Protein AF-A0A0D0C9A6-F1 (afdb_monomer_lite)

pLDDT: mean 91.51, std 10.9, range [43.41, 98.62]

Radius of gyration: 16.46 Å; ch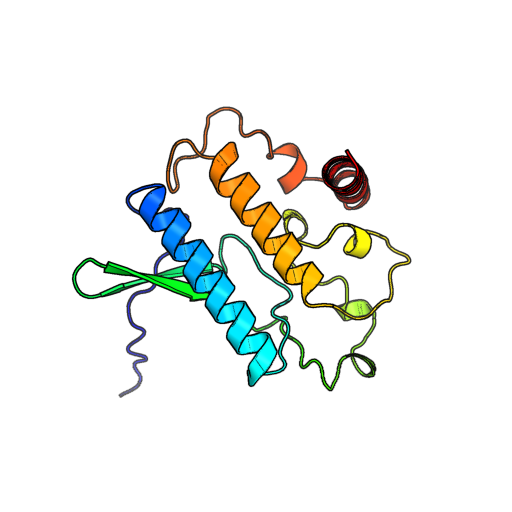ains: 1; bounding box: 54×34×41 Å

Structure (mmCIF, N/CA/C/O backbone):
data_AF-A0A0D0C9A6-F1
#
_entry.id   AF-A0A0D0C9A6-F1
#
loop_
_atom_site.group_PDB
_atom_site.id
_atom_site.type_symbol
_atom_site.label_atom_id
_atom_site.label_alt_id
_atom_site.label_comp_id
_atom_site.label_asym_id
_atom_site.label_entity_id
_atom_site.label_seq_id
_atom_site.pdbx_PDB_ins_code
_atom_site.Cartn_x
_atom_site.Cartn_y
_atom_site.Cartn_z
_atom_site.occupancy
_atom_site.B_iso_or_equiv
_atom_site.auth_seq_id
_atom_site.auth_comp_id
_atom_site.auth_asym_id
_atom_site.auth_atom_id
_atom_site.pdbx_PDB_model_num
ATOM 1 N N . ILE A 1 1 ? -34.727 -4.101 -12.837 1.00 43.41 1 ILE A N 1
ATOM 2 C CA . ILE A 1 1 ? -34.167 -3.497 -11.605 1.00 43.41 1 ILE A CA 1
ATOM 3 C C . ILE A 1 1 ? -32.719 -3.136 -11.898 1.00 43.41 1 ILE A C 1
ATOM 5 O O . ILE A 1 1 ? -31.936 -4.032 -12.176 1.00 43.41 1 ILE A O 1
ATOM 9 N N . ARG A 1 2 ? -32.388 -1.840 -11.957 1.00 46.72 2 ARG A N 1
ATOM 10 C CA . ARG A 1 2 ? -30.995 -1.377 -11.925 1.00 46.72 2 ARG A CA 1
ATOM 11 C C . ARG A 1 2 ? -30.669 -1.126 -10.462 1.00 46.72 2 ARG A C 1
ATOM 13 O O . ARG A 1 2 ? -31.217 -0.204 -9.873 1.00 46.72 2 ARG A O 1
ATOM 20 N N . GLY A 1 3 ? -29.847 -1.979 -9.884 1.00 46.75 3 GLY A N 1
ATOM 21 C CA . GLY A 1 3 ? -29.370 -1.825 -8.522 1.00 46.75 3 GLY A CA 1
ATOM 22 C C . GLY A 1 3 ? -28.270 -2.838 -8.314 1.00 46.75 3 GLY A C 1
ATOM 23 O O . GLY A 1 3 ? -28.556 -4.023 -8.172 1.00 46.75 3 GLY A O 1
ATOM 24 N N . SER A 1 4 ? -27.018 -2.393 -8.362 1.00 54.91 4 SER A N 1
ATOM 25 C CA . SER A 1 4 ? -25.947 -3.165 -7.755 1.00 54.91 4 SER A CA 1
ATOM 26 C C . SER A 1 4 ? -26.230 -3.177 -6.256 1.00 54.91 4 SER A C 1
ATOM 28 O O . SER A 1 4 ? -26.166 -2.144 -5.593 1.00 54.91 4 SER A O 1
ATOM 30 N N . ILE A 1 5 ? -26.588 -4.340 -5.715 1.00 52.44 5 ILE A N 1
ATOM 31 C CA . ILE A 1 5 ? -26.456 -4.579 -4.279 1.00 52.44 5 ILE A CA 1
ATOM 32 C C . ILE A 1 5 ? -24.957 -4.773 -4.071 1.00 52.44 5 ILE A C 1
ATOM 34 O O . ILE A 1 5 ? -24.457 -5.892 -4.071 1.00 52.44 5 ILE A O 1
ATOM 38 N N . GLN A 1 6 ? -24.211 -3.672 -4.031 1.00 61.34 6 GLN A N 1
ATOM 39 C CA . GLN A 1 6 ? -22.862 -3.729 -3.499 1.00 61.34 6 GLN A CA 1
ATOM 40 C C . GLN A 1 6 ? -23.025 -3.891 -1.994 1.00 61.34 6 GLN A C 1
ATOM 42 O O . GLN A 1 6 ? -23.621 -3.042 -1.326 1.00 61.34 6 GLN A O 1
ATOM 47 N N . GLU A 1 7 ? -22.563 -5.028 -1.475 1.00 70.75 7 GLU A N 1
ATOM 48 C CA . GLU A 1 7 ? -22.340 -5.166 -0.043 1.00 70.75 7 GLU A CA 1
ATOM 49 C C . GLU A 1 7 ? -21.537 -3.955 0.434 1.00 70.75 7 GLU A C 1
ATOM 51 O O . GLU A 1 7 ? -20.631 -3.480 -0.255 1.00 70.75 7 GLU A O 1
ATOM 56 N N . LYS A 1 8 ? -21.908 -3.414 1.594 1.00 86.75 8 LYS A N 1
ATOM 57 C CA . LYS A 1 8 ? -21.261 -2.213 2.105 1.00 86.75 8 LYS A CA 1
ATOM 58 C C . LYS A 1 8 ? -19.792 -2.521 2.407 1.00 86.75 8 LYS A C 1
ATOM 60 O O . LYS A 1 8 ? -19.497 -3.293 3.320 1.00 86.75 8 LYS A O 1
ATOM 65 N N . ILE A 1 9 ? -18.907 -1.890 1.646 1.00 92.88 9 ILE A N 1
ATOM 66 C CA . ILE A 1 9 ? -17.464 -1.863 1.871 1.00 92.88 9 ILE A CA 1
ATOM 67 C C . ILE A 1 9 ? -17.075 -0.551 2.556 1.00 92.88 9 ILE A C 1
ATOM 69 O O . ILE A 1 9 ? -17.751 0.467 2.403 1.00 92.88 9 ILE A O 1
ATOM 73 N N . PHE A 1 10 ? -16.007 -0.602 3.337 1.00 95.56 10 PHE A N 1
ATOM 74 C CA . PHE A 1 10 ? -15.523 0.469 4.199 1.00 95.56 10 PHE A CA 1
ATOM 75 C C . PHE A 1 10 ? -14.028 0.676 3.967 1.00 95.56 10 PHE A C 1
ATOM 77 O O . PHE A 1 10 ? -13.310 -0.267 3.626 1.00 95.56 10 PHE A O 1
ATOM 84 N N . HIS A 1 11 ? -13.546 1.895 4.183 1.00 95.19 11 HIS A N 1
ATOM 85 C CA . HIS A 1 11 ? -12.118 2.188 4.103 1.00 95.19 11 HIS A CA 1
ATOM 86 C C . HIS A 1 11 ? -11.365 1.582 5.288 1.00 95.19 11 HIS A C 1
ATOM 88 O O . HIS A 1 11 ? -11.879 1.550 6.402 1.00 95.19 11 HIS A O 1
ATOM 94 N N . VAL A 1 12 ? -10.103 1.189 5.095 1.00 96.19 12 VAL A N 1
ATOM 95 C CA . VAL A 1 12 ? -9.234 0.650 6.164 1.00 96.19 12 VAL A CA 1
ATOM 96 C C . VAL A 1 12 ? -9.109 1.568 7.397 1.00 96.19 12 VAL A C 1
ATOM 98 O O . VAL A 1 12 ? -8.873 1.100 8.512 1.00 96.19 12 VAL A O 1
ATOM 101 N N . GLY A 1 13 ? -9.313 2.879 7.229 1.00 94.81 13 GLY A N 1
ATOM 102 C CA . GLY A 1 13 ? -9.356 3.851 8.328 1.00 94.81 13 GLY A CA 1
ATOM 103 C C . GLY A 1 13 ? -10.612 3.774 9.208 1.00 94.81 13 GLY A C 1
ATOM 104 O O . GLY A 1 13 ? -10.613 4.333 10.298 1.00 94.81 13 GLY A O 1
ATOM 105 N N . GLU A 1 14 ? -11.665 3.081 8.772 1.00 96.25 14 GLU A N 1
ATOM 106 C CA . GLU A 1 14 ? -12.922 2.896 9.516 1.00 96.25 14 GLU A CA 1
ATOM 107 C C . GLU A 1 14 ? -12.919 1.640 10.408 1.00 96.25 14 GLU A C 1
ATOM 109 O O . GLU A 1 14 ? -13.934 1.311 11.030 1.00 96.25 14 GLU A O 1
ATOM 114 N N . ALA A 1 15 ? -11.798 0.914 10.474 1.00 97.12 15 ALA A N 1
ATOM 115 C CA . ALA A 1 15 ? -11.635 -0.206 11.395 1.00 97.12 15 ALA A CA 1
ATOM 116 C C . ALA A 1 15 ? -11.817 0.248 12.857 1.00 97.12 15 ALA A C 1
ATOM 118 O O . ALA A 1 15 ? -11.548 1.392 13.220 1.00 97.12 15 ALA A O 1
ATOM 119 N N . LYS A 1 16 ? -12.286 -0.643 13.732 1.00 96.75 16 LYS A N 1
ATOM 120 C CA . LYS A 1 16 ? -12.560 -0.294 15.138 1.00 96.75 16 LYS A CA 1
ATOM 121 C C . LYS A 1 16 ? -11.333 -0.405 16.037 1.00 96.75 16 LYS A C 1
ATOM 123 O O . LYS A 1 16 ? -11.335 0.150 17.135 1.00 96.75 16 LYS A O 1
ATOM 128 N N . SER A 1 17 ? -10.313 -1.136 15.601 1.00 97.00 17 SER A N 1
ATOM 129 C CA . SER A 1 17 ? -9.079 -1.374 16.347 1.00 97.00 17 SER A CA 1
ATOM 130 C C . SER A 1 17 ? -7.907 -1.614 15.401 1.00 97.00 17 SER A C 1
ATOM 132 O O . SER A 1 17 ? -8.106 -1.971 14.238 1.00 97.00 17 SER A O 1
ATOM 134 N N . ASP A 1 18 ? -6.688 -1.478 15.920 1.00 96.38 18 ASP A N 1
ATOM 135 C CA . ASP A 1 18 ? -5.467 -1.819 15.179 1.00 96.38 18 ASP A CA 1
ATOM 136 C C . ASP A 1 18 ? -5.447 -3.300 14.778 1.00 96.38 18 ASP A C 1
ATOM 138 O O . ASP A 1 18 ? -4.937 -3.649 13.721 1.00 96.38 18 ASP A O 1
ATOM 142 N N . PHE A 1 19 ? -6.067 -4.171 15.584 1.00 97.44 19 PHE A N 1
ATOM 143 C CA . PHE A 1 19 ? -6.217 -5.589 15.257 1.00 97.44 19 PHE A CA 1
ATOM 144 C C . PHE A 1 19 ? -7.115 -5.803 14.033 1.00 97.44 19 PHE A C 1
ATOM 146 O O . PHE A 1 19 ? -6.734 -6.529 13.120 1.00 97.44 19 PHE A O 1
ATOM 153 N N . GLU A 1 20 ? -8.280 -5.143 13.974 1.00 97.88 20 GLU A N 1
ATOM 154 C CA . GLU A 1 20 ? -9.123 -5.196 12.775 1.00 97.88 20 GLU A CA 1
ATOM 155 C C . GLU A 1 20 ? -8.374 -4.625 11.565 1.00 97.88 20 GLU A C 1
ATOM 157 O O . GLU A 1 20 ? -8.415 -5.214 10.491 1.00 97.88 20 GLU A O 1
ATOM 162 N N . GLN A 1 21 ? -7.648 -3.518 11.734 1.00 97.75 21 GLN A N 1
ATOM 163 C CA . GLN A 1 21 ? -6.864 -2.919 10.656 1.00 97.75 21 GLN A CA 1
ATOM 164 C C . GLN A 1 21 ? -5.765 -3.861 10.136 1.00 97.75 21 GLN A C 1
ATOM 166 O O . GLN A 1 21 ? -5.606 -4.003 8.924 1.00 97.75 21 GLN A O 1
ATOM 171 N N . ALA A 1 22 ? -5.049 -4.545 11.031 1.00 98.00 22 ALA A N 1
ATOM 172 C CA . ALA A 1 22 ? -4.048 -5.541 10.666 1.00 98.00 22 ALA A CA 1
ATOM 173 C C . ALA A 1 22 ? -4.671 -6.740 9.934 1.00 98.00 22 ALA A C 1
ATOM 175 O O . ALA A 1 22 ? -4.137 -7.162 8.909 1.00 98.00 22 ALA A O 1
ATOM 176 N N . GLN A 1 23 ? -5.822 -7.241 10.401 1.00 98.50 23 GLN A N 1
ATOM 177 C CA . GLN A 1 23 ? -6.555 -8.322 9.733 1.00 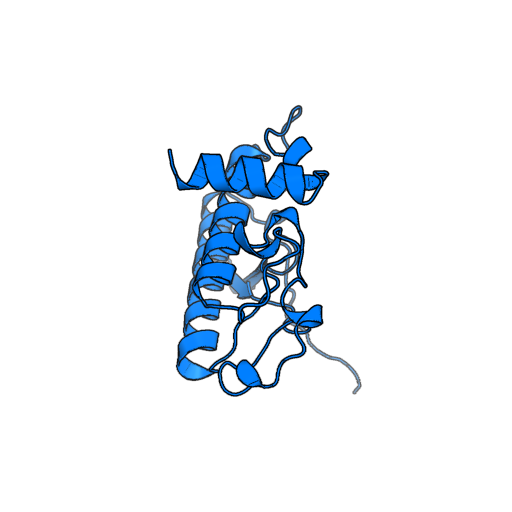98.50 23 GLN A CA 1
ATOM 178 C C . GLN A 1 23 ? -6.968 -7.928 8.309 1.00 98.50 23 GLN A C 1
ATOM 180 O O . GLN A 1 23 ? -6.793 -8.704 7.377 1.00 98.50 23 GLN A O 1
ATOM 185 N N . ILE A 1 24 ? -7.457 -6.700 8.124 1.00 98.56 24 ILE A N 1
ATOM 186 C CA . ILE A 1 24 ? -7.864 -6.175 6.814 1.00 98.56 24 ILE A CA 1
ATOM 187 C C . ILE A 1 24 ? -6.687 -6.149 5.835 1.00 98.56 24 ILE A C 1
ATOM 189 O O . ILE A 1 24 ? -6.823 -6.591 4.694 1.00 98.56 24 ILE A O 1
ATOM 193 N N . VAL A 1 25 ? -5.529 -5.643 6.273 1.00 98.50 25 VAL A N 1
ATOM 194 C CA . VAL A 1 25 ? -4.319 -5.605 5.438 1.00 98.50 25 VAL A CA 1
ATOM 195 C C . VAL A 1 25 ? -3.830 -7.020 5.125 1.00 98.50 25 VAL A C 1
ATOM 197 O O . VAL A 1 25 ? -3.458 -7.294 3.987 1.00 98.50 25 VAL A O 1
ATOM 200 N N . TYR A 1 26 ? -3.874 -7.928 6.102 1.00 98.56 26 TYR A N 1
ATOM 201 C CA . TYR A 1 26 ? -3.492 -9.327 5.920 1.00 98.56 26 TYR A CA 1
ATOM 202 C C . TYR A 1 26 ? -4.381 -10.050 4.897 1.00 98.56 26 TYR A C 1
ATOM 204 O O . TYR A 1 26 ? -3.874 -10.697 3.983 1.00 98.56 26 TYR A O 1
ATOM 212 N N . ASP A 1 27 ? -5.700 -9.894 4.990 1.00 98.62 27 ASP A N 1
ATOM 213 C CA . ASP A 1 27 ? -6.646 -10.462 4.026 1.00 98.62 27 ASP A CA 1
ATOM 214 C C . ASP A 1 27 ? -6.444 -9.885 2.617 1.00 98.62 27 ASP A C 1
ATOM 216 O O . ASP A 1 27 ? -6.476 -10.624 1.633 1.00 98.62 27 ASP A O 1
ATOM 220 N N . ALA A 1 28 ? -6.193 -8.575 2.503 1.00 98.50 28 ALA A N 1
ATOM 221 C CA . ALA A 1 28 ? -5.904 -7.935 1.220 1.00 98.50 28 ALA A CA 1
ATOM 222 C C . ALA A 1 28 ? -4.586 -8.437 0.606 1.00 98.50 28 ALA A C 1
ATOM 224 O O . ALA A 1 28 ? -4.516 -8.625 -0.609 1.00 98.50 28 ALA A O 1
ATOM 225 N N . PHE A 1 29 ? -3.569 -8.704 1.429 1.00 98.44 29 PHE A N 1
ATOM 226 C CA . PHE A 1 29 ? -2.314 -9.309 0.983 1.00 98.44 29 PHE A CA 1
ATOM 227 C C . PHE A 1 29 ? -2.519 -10.750 0.490 1.00 98.44 29 PHE A C 1
ATOM 229 O O . PHE A 1 29 ? -2.056 -11.095 -0.590 1.00 98.44 29 PHE A O 1
ATOM 236 N N . GLN A 1 30 ? -3.291 -11.575 1.206 1.00 98.38 30 GLN A N 1
ATOM 237 C CA . GLN A 1 30 ? -3.643 -12.923 0.730 1.00 98.38 30 GLN A CA 1
ATOM 238 C C . GLN A 1 30 ? -4.458 -12.883 -0.572 1.00 98.38 30 GLN A C 1
ATOM 240 O O . GLN A 1 30 ? -4.259 -13.702 -1.468 1.00 98.38 30 GLN A O 1
ATOM 245 N N . CYS A 1 31 ? -5.371 -11.915 -0.702 1.00 97.94 31 CYS A N 1
ATOM 246 C CA . CYS A 1 31 ? -6.119 -11.693 -1.937 1.00 97.94 31 CYS A CA 1
ATOM 247 C C . CYS A 1 31 ? -5.182 -11.336 -3.100 1.00 97.94 31 CYS A C 1
ATOM 249 O O . CYS A 1 31 ? -5.333 -11.886 -4.190 1.00 97.94 31 CYS A O 1
ATOM 251 N N . HIS A 1 32 ? -4.193 -10.469 -2.862 1.00 98.00 32 HIS A N 1
ATOM 252 C CA . HIS A 1 32 ? -3.150 -10.154 -3.838 1.00 98.00 32 HIS A CA 1
ATOM 253 C C . HIS A 1 32 ? -2.361 -11.399 -4.260 1.00 98.00 32 HIS A C 1
ATOM 255 O O . HIS A 1 32 ? -2.199 -11.620 -5.458 1.00 98.00 32 HIS A O 1
ATOM 261 N N . GLU A 1 33 ? -1.960 -12.243 -3.309 1.00 98.00 33 GLU A N 1
ATOM 262 C CA . GLU A 1 33 ? -1.245 -13.498 -3.575 1.00 98.00 33 GLU A CA 1
ATOM 263 C C . GLU A 1 33 ? -2.078 -14.439 -4.465 1.00 98.00 33 GLU A C 1
ATOM 265 O O . GLU A 1 33 ? -1.597 -14.933 -5.483 1.00 98.00 33 GLU A O 1
ATOM 270 N N . TRP A 1 34 ? -3.375 -14.602 -4.178 1.00 97.81 34 TRP A N 1
ATOM 271 C CA . TRP A 1 34 ? -4.281 -15.397 -5.020 1.00 97.81 34 TRP A CA 1
ATOM 272 C C . TRP A 1 34 ? -4.480 -14.810 -6.420 1.00 97.81 34 TRP A C 1
ATOM 274 O O . TRP A 1 34 ? -4.497 -15.551 -7.407 1.00 97.81 34 TRP A O 1
ATOM 284 N N . VAL A 1 35 ? -4.644 -13.489 -6.531 1.00 96.38 35 VAL A N 1
ATOM 285 C CA . VAL A 1 35 ? -4.785 -12.811 -7.829 1.00 96.38 35 VAL A CA 1
ATOM 286 C C . VAL A 1 35 ? -3.504 -12.938 -8.655 1.00 96.38 35 VAL A C 1
ATOM 288 O O . VAL A 1 35 ? -3.576 -13.132 -9.870 1.00 96.38 35 VAL A O 1
ATOM 291 N N . HIS A 1 36 ? -2.341 -12.893 -8.012 1.00 96.88 36 HIS A N 1
ATOM 292 C CA . HIS A 1 36 ? -1.062 -13.129 -8.663 1.00 96.88 36 HIS A CA 1
ATOM 293 C C . HIS A 1 36 ? -0.922 -14.584 -9.131 1.00 96.88 36 HIS A C 1
ATOM 295 O O . HIS A 1 36 ? -0.677 -14.826 -10.313 1.00 96.88 36 HIS A O 1
ATOM 301 N N . ASP A 1 37 ? -1.115 -15.556 -8.241 1.00 97.06 37 ASP A N 1
ATOM 302 C CA . ASP A 1 37 ? -0.799 -16.960 -8.520 1.00 97.06 37 ASP A CA 1
ATOM 303 C C . ASP A 1 37 ? -1.802 -17.621 -9.467 1.00 97.06 37 ASP A C 1
ATOM 305 O O . ASP A 1 37 ? -1.422 -18.372 -10.369 1.00 97.06 37 ASP A O 1
ATOM 309 N N . ILE A 1 38 ? -3.091 -17.331 -9.280 1.00 95.94 38 ILE A N 1
ATOM 310 C CA . ILE A 1 38 ? -4.179 -17.935 -10.058 1.00 95.94 38 ILE A CA 1
ATOM 311 C C . ILE A 1 38 ? -4.577 -17.012 -11.205 1.00 95.94 38 ILE A C 1
ATOM 313 O O . ILE A 1 38 ? -4.701 -17.449 -12.349 1.00 95.94 38 ILE A O 1
ATOM 317 N N . GLY A 1 39 ? -4.793 -15.733 -10.896 1.00 94.88 39 GLY A N 1
ATOM 318 C CA . GLY A 1 39 ? -5.243 -14.737 -11.867 1.00 94.88 39 GLY A CA 1
ATOM 319 C C . GLY A 1 39 ? -4.140 -14.255 -12.805 1.00 94.88 39 GLY A C 1
ATOM 320 O O . GLY A 1 39 ? -4.457 -13.683 -13.844 1.00 94.88 39 GLY A O 1
ATOM 321 N N . ARG A 1 40 ? -2.865 -14.499 -12.467 1.00 95.69 40 ARG A N 1
ATOM 322 C CA . ARG A 1 40 ? -1.691 -14.009 -13.204 1.00 95.69 40 ARG A CA 1
ATOM 323 C C . ARG A 1 40 ? -1.714 -12.494 -13.385 1.00 95.69 40 ARG A C 1
ATOM 325 O O . ARG A 1 40 ? -1.344 -11.990 -14.441 1.00 95.69 40 ARG A O 1
ATOM 332 N N . VAL A 1 41 ? -2.150 -11.760 -12.362 1.00 95.69 41 VAL A N 1
ATOM 333 C CA . VAL A 1 41 ? -2.314 -10.300 -12.407 1.00 95.69 41 VAL A CA 1
ATOM 334 C C . VAL A 1 41 ? -1.494 -9.621 -11.310 1.00 95.69 41 VAL A C 1
ATOM 336 O O . VAL A 1 41 ? -1.479 -10.058 -10.164 1.00 95.69 41 VAL A O 1
ATOM 339 N N . LEU A 1 42 ? -0.839 -8.514 -11.665 1.00 95.88 42 LEU A N 1
ATOM 340 C CA . LEU A 1 42 ? -0.258 -7.552 -10.726 1.00 95.88 42 LEU A CA 1
ATOM 341 C C . LEU A 1 42 ? -1.230 -6.392 -10.517 1.00 95.88 42 LEU A C 1
ATOM 343 O O . LEU A 1 42 ? -1.789 -5.896 -11.496 1.00 95.88 42 LEU A O 1
ATOM 347 N N . HIS A 1 43 ? -1.393 -5.934 -9.275 1.00 96.44 43 HIS A N 1
ATOM 348 C CA . HIS A 1 43 ? -2.337 -4.871 -8.919 1.00 96.44 43 HIS A CA 1
ATOM 349 C C . HIS A 1 43 ? -1.815 -3.485 -9.306 1.00 96.44 43 HIS A C 1
ATOM 351 O O . HIS A 1 43 ? -2.539 -2.685 -9.891 1.00 96.44 43 HIS A O 1
ATOM 357 N N . ARG A 1 44 ? -0.539 -3.207 -9.009 1.00 95.38 44 ARG A N 1
ATOM 358 C CA . ARG A 1 44 ? 0.216 -1.998 -9.390 1.00 95.38 44 ARG A CA 1
ATOM 359 C C . ARG A 1 44 ? -0.216 -0.683 -8.737 1.00 95.38 44 ARG A C 1
ATOM 361 O O . ARG A 1 44 ? 0.466 0.323 -8.910 1.00 95.38 44 ARG A O 1
ATOM 368 N N . ASP A 1 45 ? -1.301 -0.688 -7.969 1.00 96.69 45 ASP A N 1
ATOM 369 C CA . ASP A 1 45 ? -1.744 0.477 -7.192 1.00 96.69 45 ASP A CA 1
ATOM 370 C C . ASP A 1 45 ? -2.269 0.126 -5.789 1.00 96.69 45 ASP A C 1
ATOM 372 O O . ASP A 1 45 ? -3.395 0.448 -5.418 1.00 96.69 45 ASP A O 1
ATOM 376 N N . ILE A 1 46 ? -1.463 -0.583 -4.996 1.00 98.12 46 ILE A N 1
ATOM 377 C CA . ILE A 1 46 ? -1.783 -0.820 -3.582 1.00 98.12 46 ILE A CA 1
ATOM 378 C C . ILE A 1 46 ? -1.624 0.496 -2.810 1.00 98.12 46 ILE A C 1
ATOM 380 O O . ILE A 1 46 ? -0.537 1.066 -2.750 1.00 98.12 46 ILE A O 1
ATOM 384 N N . ASN A 1 47 ? -2.702 0.975 -2.192 1.00 96.69 47 ASN A N 1
ATOM 385 C CA . ASN A 1 47 ? -2.706 2.185 -1.370 1.00 96.69 47 ASN A CA 1
ATOM 386 C C . ASN A 1 47 ? -3.839 2.134 -0.320 1.00 96.69 47 ASN A C 1
ATOM 388 O O . ASN A 1 47 ? -4.647 1.204 -0.300 1.00 96.69 47 ASN A O 1
ATOM 392 N N . MET A 1 48 ? -3.917 3.140 0.561 1.00 94.94 48 MET A N 1
ATOM 393 C CA . MET A 1 48 ? -4.920 3.202 1.645 1.00 94.94 48 MET A CA 1
ATOM 394 C C . MET A 1 48 ? -6.382 3.266 1.175 1.00 94.94 48 MET A C 1
ATOM 396 O O . MET A 1 48 ? -7.278 2.960 1.957 1.00 94.94 48 MET A O 1
ATOM 400 N N . ASN A 1 49 ? -6.639 3.694 -0.061 1.00 94.62 49 ASN A N 1
ATOM 401 C CA . ASN A 1 49 ? -7.991 3.761 -0.616 1.00 94.62 49 ASN A CA 1
ATOM 402 C C . ASN A 1 49 ? -8.412 2.429 -1.247 1.00 94.62 49 ASN A C 1
ATOM 404 O O . ASN A 1 49 ? -9.596 2.101 -1.222 1.00 94.62 49 ASN A O 1
ATOM 408 N N . ASN A 1 50 ? -7.441 1.670 -1.757 1.00 97.38 50 ASN A N 1
ATOM 409 C CA . ASN A 1 50 ? -7.658 0.420 -2.485 1.00 97.38 50 ASN A CA 1
ATOM 410 C C . ASN A 1 50 ? -7.669 -0.808 -1.560 1.00 97.38 50 ASN A C 1
ATOM 412 O O . ASN A 1 50 ? -8.239 -1.841 -1.904 1.00 97.38 50 ASN A O 1
ATOM 416 N N . VAL A 1 51 ? -7.120 -0.683 -0.345 1.00 97.94 51 VAL A N 1
ATOM 417 C CA . VAL A 1 51 ? -7.330 -1.654 0.738 1.00 97.94 51 VAL A CA 1
ATOM 418 C C . VAL A 1 51 ? -8.566 -1.260 1.546 1.00 97.94 51 VAL A C 1
ATOM 420 O O . VAL A 1 51 ? -8.598 -0.249 2.251 1.00 97.94 51 VAL A O 1
ATOM 423 N N . MET A 1 52 ? -9.602 -2.081 1.433 1.00 97.44 52 MET A N 1
ATOM 424 C CA . MET A 1 52 ? -10.921 -1.872 2.023 1.00 97.44 52 MET A CA 1
ATOM 425 C C . MET A 1 52 ? -11.321 -3.084 2.860 1.00 97.44 52 MET A C 1
ATOM 427 O O . MET A 1 52 ? -10.587 -4.065 2.959 1.00 97.44 52 MET A O 1
ATOM 431 N N . PHE A 1 53 ? -12.503 -3.046 3.465 1.00 97.81 53 PHE A N 1
ATOM 432 C CA . PHE A 1 53 ? -13.061 -4.217 4.128 1.00 97.81 53 PHE A CA 1
ATOM 433 C C . PHE A 1 53 ? -14.579 -4.247 4.078 1.00 97.81 53 PHE A C 1
ATOM 435 O O . PHE A 1 53 ? -15.237 -3.219 3.927 1.00 97.81 53 PHE A O 1
ATOM 442 N N . ARG A 1 54 ? -15.150 -5.433 4.266 1.00 96.56 54 ARG A N 1
ATOM 443 C CA . ARG A 1 54 ? -16.576 -5.619 4.557 1.00 96.56 54 ARG A CA 1
ATOM 444 C C . ARG A 1 54 ? -16.741 -6.226 5.942 1.00 96.56 54 ARG A C 1
ATOM 446 O O . ARG A 1 54 ? -15.838 -6.890 6.448 1.00 96.56 54 ARG A O 1
ATOM 453 N N . ARG A 1 55 ? -17.906 -6.009 6.555 1.00 95.25 55 ARG A N 1
ATOM 454 C CA . ARG A 1 55 ? -18.244 -6.598 7.854 1.00 95.25 55 ARG A CA 1
ATOM 455 C C . ARG A 1 55 ? -19.417 -7.549 7.719 1.00 95.25 55 ARG A C 1
ATOM 457 O O . ARG A 1 55 ? -20.495 -7.131 7.305 1.00 95.25 55 ARG A O 1
ATOM 464 N N . ILE A 1 56 ? -19.216 -8.797 8.121 1.00 94.31 56 ILE A N 1
ATOM 465 C CA . ILE A 1 56 ? -20.238 -9.842 8.060 1.00 94.31 56 ILE A CA 1
ATOM 466 C C . ILE A 1 56 ? -20.329 -10.478 9.437 1.00 94.31 56 ILE A C 1
ATOM 468 O O . ILE A 1 56 ? -19.337 -10.959 9.968 1.00 94.31 56 ILE A O 1
ATOM 472 N N . ASN A 1 57 ? -21.520 -10.443 10.038 1.00 93.38 57 ASN A N 1
ATOM 473 C CA . ASN A 1 57 ? -21.783 -11.016 11.364 1.00 93.38 57 ASN A CA 1
ATOM 474 C C . ASN A 1 57 ? -20.830 -10.528 12.473 1.00 93.38 57 ASN A C 1
ATOM 476 O O . ASN A 1 57 ? -20.563 -11.249 13.425 1.00 93.38 57 ASN A O 1
ATOM 480 N N . GLY A 1 58 ? -20.336 -9.293 12.361 1.00 91.38 58 GLY A N 1
ATOM 481 C CA . GLY A 1 58 ? -19.398 -8.704 13.320 1.00 91.38 58 GLY A CA 1
ATOM 482 C C . GLY A 1 58 ? -17.928 -8.840 12.925 1.00 91.38 58 GLY A C 1
ATOM 483 O O . GLY A 1 58 ? -17.155 -7.963 13.301 1.00 91.38 58 GLY A O 1
ATOM 484 N N . GLU A 1 59 ? -17.580 -9.813 12.086 1.00 95.19 59 GLU A N 1
ATOM 485 C CA . GLU A 1 59 ? -16.211 -10.080 11.631 1.00 95.19 59 GLU A CA 1
ATOM 486 C C . GLU A 1 59 ? -15.816 -9.198 10.443 1.00 95.19 59 GLU A C 1
ATOM 488 O O . GLU A 1 59 ? -16.656 -8.854 9.602 1.00 95.19 59 GLU A O 1
ATOM 493 N N . VAL A 1 60 ? -14.538 -8.814 10.385 1.00 97.19 60 VAL A N 1
ATOM 494 C CA . VAL A 1 60 ? -13.965 -8.039 9.276 1.00 97.19 60 VAL A CA 1
ATOM 495 C C . VAL A 1 60 ? -13.337 -8.971 8.248 1.00 97.19 60 VAL A C 1
ATOM 497 O O . VAL A 1 60 ? -12.691 -9.947 8.608 1.00 97.19 60 VAL A O 1
ATOM 500 N N . TYR A 1 61 ? -13.525 -8.643 6.974 1.00 97.88 61 TYR A N 1
ATOM 501 C CA . TYR A 1 61 ? -12.894 -9.329 5.852 1.00 97.88 61 TYR A CA 1
ATOM 502 C C . TYR A 1 61 ? -12.262 -8.274 4.960 1.00 97.88 61 TYR A C 1
ATOM 504 O O . TYR A 1 61 ? -12.987 -7.428 4.416 1.00 97.88 61 TYR A O 1
ATOM 512 N N . GLY A 1 62 ? -10.937 -8.298 4.837 1.00 97.94 62 GLY A N 1
ATOM 513 C CA . GLY A 1 62 ? -10.233 -7.387 3.943 1.00 97.94 62 GLY A CA 1
ATOM 514 C C . GLY A 1 62 ? -10.592 -7.638 2.481 1.00 97.94 62 GLY A C 1
ATOM 515 O O . GLY A 1 62 ? -10.901 -8.753 2.060 1.00 97.94 62 GLY A O 1
ATOM 516 N N . VAL A 1 63 ? -10.598 -6.558 1.713 1.00 97.19 63 VAL A N 1
ATOM 517 C CA . VAL A 1 63 ? -10.940 -6.528 0.295 1.00 97.19 63 VAL A CA 1
ATOM 518 C C . VAL A 1 63 ? -9.877 -5.698 -0.403 1.00 97.19 63 VAL A C 1
ATOM 520 O O . VAL A 1 63 ? -9.668 -4.537 -0.051 1.00 97.19 63 VAL A O 1
ATOM 523 N N . LEU A 1 64 ? -9.227 -6.291 -1.400 1.00 97.62 64 LEU A N 1
ATOM 524 C CA . LEU A 1 64 ? -8.388 -5.557 -2.332 1.00 97.62 64 LEU A CA 1
ATOM 525 C C . LEU A 1 64 ? -9.253 -5.096 -3.510 1.00 97.62 64 LEU A C 1
ATOM 527 O O . LEU A 1 64 ? -9.874 -5.923 -4.179 1.00 97.62 64 LEU A O 1
ATOM 531 N N . ASN A 1 65 ? -9.344 -3.787 -3.714 1.00 95.69 65 ASN A N 1
ATOM 532 C CA . ASN A 1 65 ? -10.198 -3.158 -4.716 1.00 95.69 65 ASN A CA 1
ATOM 533 C C . ASN A 1 65 ? -9.374 -2.329 -5.711 1.00 95.69 65 ASN A C 1
ATOM 535 O O . ASN A 1 65 ? -8.245 -1.968 -5.413 1.00 95.69 65 ASN A O 1
ATOM 539 N N . ASP A 1 66 ? -10.006 -1.954 -6.825 1.00 93.81 66 ASP A N 1
ATOM 540 C CA . ASP A 1 66 ? -9.464 -1.072 -7.867 1.00 93.81 66 ASP A CA 1
ATOM 541 C C . ASP A 1 66 ? -8.298 -1.672 -8.673 1.00 93.81 66 ASP A C 1
ATOM 543 O O . ASP A 1 66 ? -7.118 -1.394 -8.468 1.00 93.81 66 ASP A O 1
ATOM 547 N N . PHE A 1 67 ? -8.672 -2.487 -9.661 1.00 94.44 67 PHE A N 1
ATOM 548 C CA . PHE A 1 67 ? -7.755 -3.136 -10.598 1.00 94.44 67 PHE A CA 1
ATOM 549 C C . PHE A 1 67 ? -7.573 -2.343 -11.906 1.00 94.44 67 PHE A C 1
ATOM 551 O O . PHE A 1 67 ? -7.117 -2.906 -12.901 1.00 94.44 67 PHE A O 1
ATOM 558 N N . ASP A 1 68 ? -7.906 -1.048 -11.950 1.00 92.69 68 ASP A N 1
ATOM 559 C CA . ASP A 1 68 ? -7.852 -0.266 -13.197 1.00 92.69 68 ASP A CA 1
ATOM 560 C C . ASP A 1 68 ? -6.417 -0.084 -13.730 1.00 92.69 68 ASP A C 1
ATOM 562 O O . ASP A 1 68 ? -6.197 0.031 -14.940 1.00 92.69 68 ASP A O 1
ATOM 566 N N . LEU A 1 69 ? -5.419 -0.097 -12.837 1.00 91.62 69 LEU A N 1
ATOM 567 C CA . LEU A 1 69 ? -3.991 -0.068 -13.184 1.00 91.62 69 LEU A CA 1
ATOM 568 C C . LEU A 1 69 ? -3.351 -1.459 -13.282 1.00 91.62 69 LEU A C 1
ATOM 570 O O . LEU A 1 69 ? -2.154 -1.568 -13.581 1.00 91.62 69 LEU A O 1
ATOM 574 N N . ALA A 1 70 ? -4.134 -2.515 -13.067 1.00 93.12 70 ALA A N 1
ATOM 575 C CA . ALA A 1 70 ? -3.632 -3.872 -13.035 1.00 93.12 70 ALA A CA 1
ATOM 576 C C . ALA A 1 70 ? -3.105 -4.326 -14.404 1.00 93.12 70 ALA A C 1
ATOM 578 O O . ALA A 1 70 ? -3.453 -3.807 -15.469 1.00 93.12 70 ALA A O 1
ATOM 579 N N . THR A 1 71 ? -2.205 -5.303 -14.394 1.00 92.25 71 THR A N 1
ATOM 580 C CA . THR A 1 71 ? -1.613 -5.855 -15.618 1.00 92.25 71 THR A CA 1
ATOM 581 C C . THR A 1 71 ? -1.469 -7.360 -15.509 1.00 92.25 71 THR A C 1
ATOM 583 O O . THR A 1 71 ? -1.025 -7.874 -14.484 1.00 92.25 71 THR A O 1
ATOM 586 N N . SER A 1 72 ? -1.828 -8.048 -16.593 1.00 92.81 72 SER A N 1
ATOM 587 C CA . SER A 1 72 ? -1.554 -9.470 -16.762 1.00 92.81 72 SER A CA 1
ATOM 588 C C . SER A 1 72 ? -0.048 -9.702 -16.860 1.00 92.81 72 SER A C 1
ATOM 590 O O . SER A 1 72 ? 0.639 -9.051 -17.650 1.00 92.81 72 SER A O 1
ATOM 592 N N . ILE A 1 73 ? 0.458 -10.657 -16.086 1.00 91.38 73 ILE A N 1
ATOM 593 C CA . ILE A 1 73 ? 1.855 -11.102 -16.115 1.00 91.38 73 ILE A CA 1
ATOM 594 C C . ILE A 1 73 ? 2.234 -11.585 -17.519 1.00 91.38 73 ILE A C 1
ATOM 596 O O . ILE A 1 73 ? 3.361 -11.375 -17.961 1.00 91.38 73 ILE A O 1
ATOM 600 N N . ASP A 1 74 ? 1.281 -12.169 -18.246 1.00 88.56 74 ASP A N 1
ATOM 601 C CA . ASP A 1 74 ? 1.507 -12.712 -19.587 1.00 88.56 74 ASP A CA 1
ATOM 602 C C . ASP A 1 74 ? 1.637 -11.620 -20.669 1.00 88.56 74 ASP A C 1
ATOM 604 O O . ASP A 1 74 ? 2.095 -11.900 -21.776 1.00 88.56 74 ASP A O 1
ATOM 608 N N . ASP A 1 75 ? 1.290 -10.368 -20.346 1.00 84.62 75 ASP A N 1
ATOM 609 C CA . ASP A 1 75 ? 1.368 -9.213 -21.251 1.00 84.62 75 ASP A CA 1
ATOM 610 C C . ASP A 1 75 ? 2.438 -8.181 -20.836 1.00 84.62 75 ASP A C 1
ATOM 612 O O . ASP A 1 75 ? 2.514 -7.093 -21.418 1.00 84.62 75 ASP A O 1
ATOM 616 N N . LEU A 1 76 ? 3.298 -8.497 -19.858 1.00 80.00 76 LEU A N 1
ATOM 617 C CA . LEU A 1 76 ? 4.303 -7.552 -19.345 1.00 80.00 76 LEU A CA 1
ATOM 618 C C . LEU A 1 76 ? 5.245 -7.034 -20.442 1.00 80.00 76 LEU A C 1
ATOM 620 O O . LEU A 1 76 ? 5.464 -5.829 -20.530 1.00 80.00 76 LEU A O 1
ATOM 624 N N . ASP A 1 77 ? 5.702 -7.901 -21.348 1.00 73.00 77 ASP A N 1
ATOM 625 C CA . ASP A 1 77 ? 6.592 -7.522 -22.461 1.00 73.00 77 ASP A CA 1
ATOM 626 C C . ASP A 1 77 ? 5.904 -6.656 -23.531 1.00 73.00 77 ASP A C 1
ATOM 628 O O . ASP A 1 77 ? 6.557 -6.049 -24.381 1.00 73.00 77 ASP A O 1
ATOM 632 N N . ARG A 1 78 ? 4.569 -6.600 -23.510 1.00 72.19 78 ARG A N 1
ATOM 633 C CA . ARG A 1 78 ? 3.744 -5.814 -24.440 1.00 72.19 78 ARG A CA 1
ATOM 634 C C . ARG A 1 78 ? 3.255 -4.512 -23.819 1.00 72.19 78 ARG A C 1
ATOM 636 O O . ARG A 1 78 ? 2.600 -3.714 -24.493 1.00 72.19 78 ARG A O 1
ATOM 643 N N . THR A 1 79 ? 3.540 -4.302 -22.539 1.00 68.56 79 THR A N 1
ATOM 644 C CA . THR A 1 79 ? 3.062 -3.140 -21.806 1.00 68.56 79 THR A CA 1
ATOM 645 C C . THR A 1 79 ? 3.907 -1.918 -22.187 1.00 68.56 79 THR A C 1
ATOM 647 O O . THR A 1 79 ? 5.136 -1.984 -22.165 1.00 68.56 79 THR A O 1
ATOM 650 N N . PRO A 1 80 ? 3.291 -0.782 -22.574 1.00 69.38 80 PRO A N 1
ATOM 651 C CA . PRO A 1 80 ? 4.041 0.438 -22.849 1.00 69.38 80 PRO A CA 1
ATOM 652 C C . PRO A 1 80 ? 4.853 0.870 -21.626 1.00 69.38 80 PRO A C 1
ATOM 654 O O . PRO A 1 80 ? 4.314 0.931 -20.522 1.00 69.38 80 PRO A O 1
ATOM 657 N N . THR A 1 81 ? 6.110 1.270 -21.825 1.00 67.94 81 THR A N 1
ATOM 658 C CA . THR A 1 81 ? 7.005 1.710 -20.737 1.00 67.94 81 THR A CA 1
ATOM 659 C C . THR A 1 81 ? 6.448 2.887 -19.936 1.00 67.94 81 THR A C 1
ATOM 661 O O . THR A 1 81 ? 6.654 2.963 -18.727 1.00 67.94 81 THR A O 1
ATOM 664 N N . SER A 1 82 ? 5.658 3.765 -20.567 1.00 66.88 82 SER A N 1
ATOM 665 C CA . SER A 1 82 ? 4.949 4.860 -19.887 1.00 66.88 82 SER A CA 1
ATOM 666 C C . SER A 1 82 ? 3.960 4.372 -18.830 1.00 66.88 82 SER A C 1
ATOM 668 O O . SER A 1 82 ? 3.684 5.090 -17.871 1.00 66.88 82 SER A O 1
ATOM 670 N N . LYS A 1 83 ? 3.448 3.144 -18.971 1.00 66.62 83 LYS A N 1
ATOM 671 C CA . LYS A 1 83 ? 2.597 2.526 -17.964 1.00 66.62 83 LYS A CA 1
ATOM 672 C C . LYS A 1 83 ? 3.395 1.941 -16.81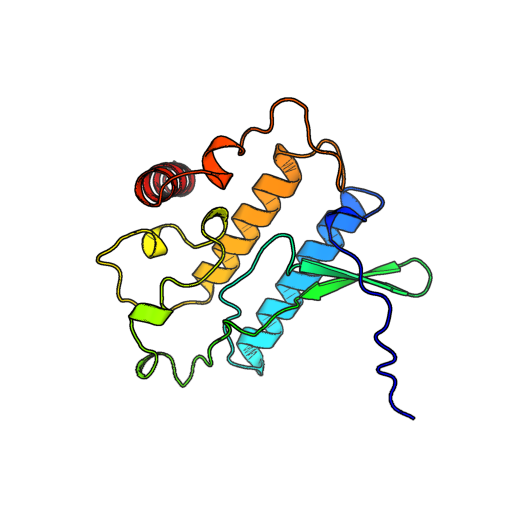8 1.00 66.62 83 LYS A C 1
ATOM 674 O O . LYS A 1 83 ? 2.791 1.758 -15.783 1.00 66.62 83 LYS A O 1
ATOM 679 N N . HIS A 1 84 ? 4.695 1.664 -16.924 1.00 69.38 84 HIS A N 1
ATOM 680 C CA . HIS A 1 84 ? 5.432 0.971 -15.855 1.00 69.38 84 HIS A CA 1
ATOM 681 C C . HIS A 1 84 ? 5.544 1.813 -14.568 1.00 69.38 84 HIS A C 1
ATOM 683 O O . HIS A 1 84 ? 5.563 1.262 -13.464 1.00 69.38 84 HIS A O 1
ATOM 689 N N . ARG A 1 85 ? 5.550 3.146 -14.697 1.00 76.19 85 ARG A N 1
ATOM 690 C CA . ARG A 1 85 ? 5.676 4.118 -13.594 1.00 76.19 85 ARG A CA 1
ATOM 691 C C . ARG A 1 85 ? 4.334 4.723 -13.147 1.00 76.19 85 ARG A C 1
ATOM 693 O O . ARG A 1 85 ? 4.293 5.841 -12.644 1.00 76.19 85 ARG A O 1
ATOM 700 N N . THR A 1 86 ? 3.228 4.012 -13.358 1.00 79.69 86 THR A N 1
ATOM 701 C CA . THR A 1 86 ? 1.899 4.403 -12.857 1.00 79.69 86 THR A CA 1
ATOM 702 C C . THR A 1 86 ? 1.650 3.840 -11.462 1.00 79.69 86 THR A C 1
ATOM 704 O O . THR A 1 86 ? 2.106 2.739 -11.163 1.00 79.69 86 THR A O 1
ATOM 707 N N . GLY A 1 87 ? 0.885 4.568 -10.652 1.00 86.31 87 GLY A N 1
ATOM 708 C CA . GLY A 1 87 ? 0.492 4.179 -9.299 1.00 86.31 87 GLY A CA 1
ATOM 709 C C . GLY A 1 87 ? 0.508 5.373 -8.348 1.00 86.31 87 GLY A C 1
ATOM 710 O O . GLY A 1 87 ? 0.854 6.500 -8.720 1.00 86.31 87 GLY A O 1
ATOM 711 N N . THR A 1 88 ? 0.141 5.132 -7.096 1.00 94.62 88 THR A N 1
ATOM 712 C CA . THR A 1 88 ? 0.149 6.160 -6.055 1.00 94.62 88 THR A CA 1
ATOM 713 C C . THR A 1 88 ? 1.568 6.347 -5.506 1.00 94.62 88 THR A C 1
ATOM 715 O O . THR A 1 88 ? 2.057 5.531 -4.729 1.00 94.62 88 THR A O 1
ATOM 718 N N . ARG A 1 89 ? 2.243 7.440 -5.901 1.00 95.31 89 ARG A N 1
ATOM 719 C CA . ARG A 1 89 ? 3.688 7.706 -5.676 1.00 95.31 89 ARG A CA 1
ATOM 720 C C . ARG A 1 89 ? 4.230 7.341 -4.277 1.00 95.31 89 ARG A C 1
ATOM 722 O O . ARG A 1 89 ? 5.253 6.662 -4.218 1.00 95.31 89 ARG A O 1
ATOM 729 N N . PRO A 1 90 ? 3.584 7.702 -3.149 1.00 97.06 90 PRO A N 1
ATOM 730 C CA . PRO A 1 90 ? 4.038 7.280 -1.820 1.00 97.06 90 PRO A CA 1
ATOM 731 C C . PRO A 1 90 ? 4.198 5.762 -1.649 1.00 97.06 90 PRO A C 1
ATOM 733 O O . PRO A 1 90 ? 5.107 5.337 -0.940 1.00 97.06 90 PRO A O 1
ATOM 736 N N . PHE A 1 91 ? 3.377 4.961 -2.327 1.00 97.75 91 PHE A N 1
ATOM 737 C CA . PHE A 1 91 ? 3.333 3.502 -2.212 1.00 97.75 91 PHE A CA 1
ATOM 738 C C . PHE A 1 91 ? 4.120 2.779 -3.310 1.00 97.75 91 PHE A C 1
ATOM 740 O O . PHE A 1 91 ? 4.481 1.633 -3.109 1.00 97.75 91 PHE A O 1
ATOM 747 N N . MET A 1 92 ? 4.445 3.429 -4.433 1.00 96.69 92 MET A N 1
ATOM 748 C CA . MET A 1 92 ? 5.236 2.803 -5.506 1.00 96.69 92 MET A CA 1
ATOM 749 C C . MET A 1 92 ? 6.573 2.243 -4.994 1.00 96.69 92 MET A C 1
ATOM 751 O O . MET A 1 92 ? 7.152 2.776 -4.052 1.00 96.69 92 MET A O 1
ATOM 755 N N . ALA A 1 93 ? 7.118 1.212 -5.627 1.00 96.56 93 ALA A N 1
ATOM 756 C CA . ALA A 1 93 ? 8.430 0.698 -5.251 1.00 96.56 93 ALA A CA 1
ATOM 757 C C . ALA A 1 93 ? 9.556 1.706 -5.536 1.00 96.56 93 ALA A C 1
ATOM 759 O O . ALA A 1 93 ? 9.465 2.527 -6.451 1.00 96.56 93 ALA A O 1
ATOM 760 N N . CYS A 1 94 ? 10.647 1.606 -4.780 1.00 96.06 94 CYS A N 1
ATOM 761 C CA . CYS A 1 94 ? 11.808 2.489 -4.825 1.00 96.06 94 CYS A CA 1
ATOM 762 C C . CYS A 1 94 ? 12.314 2.726 -6.252 1.00 96.06 94 CYS A C 1
ATOM 764 O O . CYS A 1 94 ? 12.451 3.868 -6.682 1.00 96.06 94 CYS A O 1
ATOM 766 N N . GLU A 1 95 ? 12.547 1.654 -7.012 1.00 92.88 95 GLU A N 1
ATOM 767 C CA . GLU A 1 95 ? 13.098 1.754 -8.369 1.00 92.88 95 GLU A CA 1
ATOM 768 C C . GLU A 1 95 ? 12.133 2.382 -9.382 1.00 92.88 95 GLU A C 1
ATOM 770 O O . GLU A 1 95 ? 12.576 2.901 -10.397 1.00 92.88 95 GLU A O 1
ATOM 775 N N . GLN A 1 96 ? 10.823 2.397 -9.111 1.00 93.69 96 GLN A N 1
ATOM 776 C CA . GLN A 1 96 ? 9.840 2.993 -10.023 1.00 93.69 96 GLN A CA 1
ATOM 777 C C . GLN A 1 96 ? 9.869 4.535 -9.995 1.00 93.69 96 GLN A C 1
ATOM 779 O O . GLN A 1 96 ? 9.251 5.186 -10.845 1.00 93.69 96 GLN A O 1
ATOM 784 N N . HIS A 1 97 ? 10.584 5.128 -9.032 1.00 93.62 97 HIS A N 1
ATOM 785 C CA . HIS A 1 97 ? 10.851 6.565 -8.987 1.00 93.62 97 HIS A CA 1
ATOM 786 C C . HIS A 1 97 ? 12.027 6.994 -9.869 1.00 93.62 97 HIS A C 1
ATOM 788 O O . HIS A 1 97 ? 12.145 8.183 -10.163 1.00 93.62 97 HIS A O 1
ATOM 794 N N . ASP A 1 98 ? 12.867 6.060 -10.317 1.00 90.38 98 ASP A N 1
ATOM 795 C CA . ASP A 1 98 ? 13.933 6.356 -11.267 1.00 90.38 98 ASP A CA 1
ATOM 796 C C . ASP A 1 98 ? 13.331 6.647 -12.654 1.00 90.38 98 ASP A C 1
ATOM 798 O O . ASP A 1 98 ? 12.465 5.920 -13.151 1.00 90.38 98 ASP A O 1
ATOM 802 N N . ILE A 1 99 ? 13.759 7.751 -13.271 1.00 85.38 99 ILE A N 1
ATOM 803 C CA . ILE A 1 99 ? 13.285 8.158 -14.596 1.00 85.38 99 ILE A CA 1
ATOM 804 C C . ILE A 1 99 ? 13.778 7.231 -15.703 1.00 85.38 99 ILE A C 1
ATOM 806 O O . ILE A 1 99 ? 13.072 7.062 -16.699 1.00 85.38 99 ILE A O 1
ATOM 810 N N . ASP A 1 100 ? 14.927 6.595 -15.487 1.00 86.81 100 ASP A N 1
ATOM 811 C CA . ASP A 1 100 ? 15.546 5.668 -16.424 1.00 86.81 100 ASP A CA 1
ATOM 812 C C . ASP A 1 100 ? 15.052 4.227 -16.218 1.00 86.81 100 ASP A C 1
ATOM 814 O O . ASP A 1 100 ? 15.349 3.335 -17.020 1.00 86.81 100 ASP A O 1
ATOM 818 N N . TRP A 1 101 ? 14.240 3.979 -15.182 1.00 87.25 101 TRP A N 1
ATOM 819 C CA . TRP A 1 101 ? 13.648 2.667 -14.962 1.00 87.25 101 TRP A CA 1
ATOM 820 C C . TRP A 1 101 ? 12.573 2.367 -16.011 1.00 87.25 101 TRP A C 1
ATOM 822 O O . TRP A 1 101 ? 11.537 3.027 -16.118 1.00 87.25 101 TRP A O 1
ATOM 832 N N . ASN A 1 102 ? 12.829 1.314 -16.784 1.00 83.69 102 ASN A N 1
ATOM 833 C CA . ASN A 1 102 ? 11.978 0.838 -17.873 1.00 83.69 102 ASN A CA 1
ATOM 834 C C . ASN A 1 102 ? 11.579 -0.640 -17.719 1.00 83.69 102 ASN A C 1
ATOM 836 O O . ASN A 1 102 ? 10.964 -1.206 -18.623 1.00 83.69 102 ASN A O 1
ATOM 840 N N . GLY A 1 103 ? 11.917 -1.263 -16.587 1.00 84.12 103 GLY A N 1
ATOM 841 C CA . GLY A 1 103 ? 11.649 -2.676 -16.337 1.00 84.12 103 GLY A CA 1
ATOM 842 C C . GLY A 1 103 ? 10.154 -2.994 -16.216 1.00 84.12 103 GLY A C 1
ATOM 843 O O . GLY A 1 103 ? 9.350 -2.096 -15.965 1.00 84.12 103 GLY A O 1
ATOM 844 N N . PRO A 1 104 ? 9.758 -4.270 -16.370 1.00 87.12 104 PRO A N 1
ATOM 845 C CA . PRO A 1 104 ? 8.384 -4.678 -16.116 1.00 87.12 104 PRO A CA 1
ATOM 846 C C . PRO A 1 104 ? 8.057 -4.567 -14.622 1.00 87.12 104 PRO A C 1
ATOM 848 O O . PRO A 1 104 ? 8.935 -4.709 -13.759 1.00 87.12 104 PRO A O 1
ATOM 851 N N . SER A 1 105 ? 6.775 -4.368 -14.309 1.00 88.69 105 SER A N 1
ATOM 852 C CA . SER A 1 105 ? 6.282 -4.528 -12.941 1.00 88.69 105 SER A CA 1
ATOM 853 C C . SER A 1 105 ? 6.452 -5.972 -12.463 1.00 88.69 105 SER A C 1
ATOM 855 O O . SER A 1 105 ? 6.415 -6.918 -13.250 1.00 88.69 105 SER A O 1
ATOM 857 N N . ARG A 1 106 ? 6.667 -6.142 -11.158 1.00 92.44 106 ARG A N 1
ATOM 858 C CA . ARG A 1 106 ? 6.931 -7.429 -10.506 1.00 92.44 106 ARG A CA 1
ATOM 859 C C . ARG A 1 106 ? 6.107 -7.542 -9.233 1.00 92.44 106 ARG A C 1
ATOM 861 O O . ARG A 1 106 ? 5.824 -6.530 -8.602 1.00 92.44 106 ARG A O 1
ATOM 868 N N . TYR A 1 107 ? 5.852 -8.772 -8.788 1.00 95.94 107 TYR A N 1
ATOM 869 C CA . TYR A 1 107 ? 5.169 -9.048 -7.517 1.00 95.94 107 TYR A CA 1
ATOM 870 C C . TYR A 1 107 ? 5.761 -8.266 -6.337 1.00 95.94 107 TYR A C 1
ATOM 872 O O . TYR A 1 107 ? 5.036 -7.677 -5.539 1.00 95.94 107 TYR A O 1
ATOM 880 N N . ARG A 1 108 ? 7.098 -8.175 -6.272 1.00 96.25 108 ARG A N 1
ATOM 881 C CA . ARG A 1 108 ? 7.785 -7.435 -5.206 1.00 96.25 108 ARG A CA 1
ATOM 882 C C . ARG A 1 108 ? 7.419 -5.952 -5.140 1.00 96.25 108 ARG A C 1
ATOM 884 O O . ARG A 1 108 ? 7.570 -5.372 -4.078 1.00 96.25 108 ARG A O 1
ATOM 891 N N . HIS A 1 109 ? 6.974 -5.336 -6.238 1.00 96.31 109 HIS A N 1
ATOM 892 C CA . HIS A 1 109 ? 6.575 -3.927 -6.230 1.00 96.31 109 HIS A CA 1
ATOM 893 C C . HIS A 1 109 ? 5.258 -3.725 -5.487 1.00 96.31 109 HIS A C 1
ATOM 895 O O . HIS A 1 109 ? 5.145 -2.803 -4.683 1.00 96.31 109 HIS A O 1
ATOM 901 N N . ASP A 1 110 ? 4.296 -4.624 -5.689 1.00 97.75 110 ASP A N 1
ATOM 902 C CA . ASP A 1 110 ? 3.048 -4.618 -4.925 1.00 97.75 110 ASP A CA 1
ATOM 903 C C . ASP A 1 110 ? 3.316 -4.974 -3.452 1.00 97.75 110 ASP A C 1
ATOM 905 O O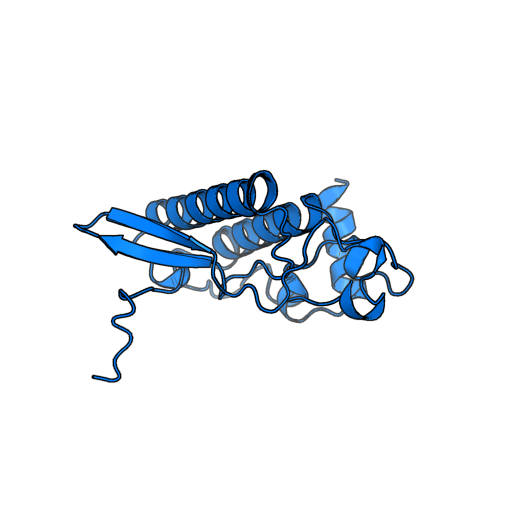 . ASP A 1 110 ? 2.793 -4.318 -2.554 1.00 97.75 110 ASP A O 1
ATOM 909 N N . ALA A 1 111 ? 4.203 -5.940 -3.179 1.00 98.06 111 ALA A N 1
ATOM 910 C CA . ALA A 1 111 ? 4.606 -6.281 -1.811 1.00 98.06 111 ALA A CA 1
ATOM 911 C C . ALA A 1 111 ? 5.290 -5.104 -1.082 1.00 98.06 111 ALA A C 1
ATOM 913 O O . ALA A 1 111 ? 5.003 -4.833 0.083 1.00 98.06 111 ALA A O 1
ATOM 914 N N . GLU A 1 112 ? 6.159 -4.362 -1.773 1.00 98.19 112 GLU A N 1
ATOM 915 C CA . GLU A 1 112 ? 6.786 -3.141 -1.254 1.00 98.19 112 GLU A CA 1
ATOM 916 C C . GLU A 1 112 ? 5.745 -2.034 -1.002 1.00 98.19 112 GLU A C 1
ATOM 918 O O . GLU A 1 112 ? 5.813 -1.319 -0.001 1.00 98.19 112 GLU A O 1
ATOM 923 N N . SER A 1 113 ? 4.707 -1.961 -1.837 1.00 98.38 113 SER A N 1
ATOM 924 C CA . SER A 1 113 ? 3.573 -1.055 -1.632 1.00 98.38 113 SER A CA 1
ATOM 925 C C . SER A 1 113 ? 2.767 -1.404 -0.371 1.00 98.38 113 SER A C 1
ATOM 927 O O . SER A 1 113 ? 2.416 -0.509 0.403 1.00 98.38 113 SER A O 1
ATOM 929 N N . PHE A 1 114 ? 2.529 -2.696 -0.099 1.00 98.50 114 PHE A N 1
ATOM 930 C CA . PHE A 1 114 ? 1.935 -3.157 1.165 1.00 98.50 114 PHE A CA 1
ATOM 931 C C . PHE A 1 114 ? 2.806 -2.806 2.376 1.00 98.50 114 PHE A C 1
ATOM 933 O O . PHE A 1 114 ? 2.284 -2.390 3.411 1.00 98.50 114 PHE A O 1
ATOM 940 N N . PHE A 1 115 ? 4.129 -2.916 2.256 1.00 98.12 115 PHE A N 1
ATOM 941 C CA . PHE A 1 115 ? 5.044 -2.500 3.317 1.00 98.12 115 PHE A CA 1
ATOM 942 C C . PHE A 1 115 ? 4.897 -1.004 3.643 1.00 98.12 115 PHE A C 1
ATOM 944 O O . PHE A 1 115 ? 4.739 -0.641 4.812 1.00 98.12 115 PHE A O 1
ATOM 951 N N . TYR A 1 116 ? 4.853 -0.133 2.630 1.00 98.12 116 TYR A N 1
ATOM 952 C CA . TYR A 1 116 ? 4.631 1.302 2.844 1.00 98.12 116 TYR A CA 1
ATOM 953 C C . TYR A 1 116 ? 3.241 1.619 3.401 1.00 98.12 116 TYR A C 1
ATOM 955 O O . TYR A 1 116 ? 3.112 2.509 4.245 1.00 98.12 116 TYR A O 1
ATOM 963 N N . LEU A 1 117 ? 2.211 0.875 2.989 1.00 97.88 117 LEU A N 1
ATOM 964 C CA . LEU A 1 117 ? 0.876 0.958 3.581 1.00 97.88 117 LEU A CA 1
ATOM 965 C C . LEU A 1 117 ? 0.918 0.683 5.087 1.00 97.88 117 LEU A C 1
ATOM 967 O O . LEU A 1 117 ? 0.413 1.497 5.857 1.00 97.88 117 LEU A O 1
ATOM 971 N N . ILE A 1 118 ? 1.547 -0.417 5.506 1.00 97.69 118 ILE A N 1
ATOM 972 C CA . ILE A 1 118 ? 1.663 -0.797 6.921 1.00 97.69 118 ILE A CA 1
ATOM 973 C C . ILE A 1 118 ? 2.429 0.269 7.711 1.00 97.69 118 ILE A C 1
ATOM 975 O O . ILE A 1 118 ? 1.971 0.673 8.779 1.00 97.69 118 ILE A O 1
ATOM 979 N N . LEU A 1 119 ? 3.552 0.766 7.179 1.00 96.56 119 LEU A N 1
ATOM 980 C CA . LEU A 1 119 ? 4.336 1.821 7.830 1.00 96.56 119 LEU A CA 1
ATOM 981 C C . LEU A 1 119 ? 3.508 3.081 8.078 1.00 96.56 119 LEU A C 1
ATOM 983 O O . LEU A 1 119 ? 3.491 3.604 9.188 1.00 96.56 119 LEU A O 1
ATOM 987 N N . MET A 1 120 ? 2.789 3.564 7.067 1.00 96.12 120 MET A N 1
ATOM 988 C CA . MET A 1 120 ? 1.993 4.780 7.221 1.00 96.12 120 MET A CA 1
ATOM 989 C C . MET A 1 120 ? 0.752 4.555 8.099 1.00 96.12 120 MET A C 1
ATOM 991 O O . MET A 1 120 ? 0.389 5.436 8.878 1.00 96.12 120 MET A O 1
ATOM 995 N N . LEU A 1 121 ? 0.110 3.383 8.039 1.00 95.88 121 LEU A N 1
ATOM 996 C CA . LEU A 1 121 ? -0.979 3.049 8.963 1.00 95.88 121 LEU A CA 1
ATOM 997 C C . LEU A 1 121 ? -0.486 3.030 10.418 1.00 95.88 121 LEU A C 1
ATOM 999 O O . LEU A 1 121 ? -1.114 3.650 11.270 1.00 95.88 121 LEU A O 1
ATOM 1003 N N . GLY A 1 122 ? 0.662 2.403 10.687 1.00 95.81 122 GLY A N 1
ATOM 1004 C CA . GLY A 1 122 ? 1.202 2.257 12.041 1.00 95.81 122 GLY A CA 1
ATOM 1005 C C . GLY A 1 122 ? 1.907 3.494 12.608 1.00 95.81 122 GLY A C 1
ATOM 1006 O O . GLY A 1 122 ? 1.946 3.660 13.824 1.00 95.81 122 GLY A O 1
ATOM 1007 N N . CYS A 1 123 ? 2.478 4.360 11.766 1.00 96.06 123 CYS A N 1
ATOM 1008 C CA . CYS A 1 123 ? 3.272 5.503 12.232 1.00 96.06 123 CYS A CA 1
ATOM 1009 C C . CYS A 1 123 ? 2.550 6.850 12.137 1.00 96.06 123 CYS A C 1
ATOM 1011 O O . CYS A 1 123 ? 2.792 7.718 12.976 1.00 96.06 123 CYS A O 1
ATOM 1013 N N . ASP A 1 124 ? 1.671 7.049 11.149 1.00 96.06 124 ASP A N 1
ATOM 1014 C CA . ASP A 1 124 ? 0.963 8.329 10.987 1.00 96.06 124 ASP A CA 1
ATOM 1015 C C . ASP A 1 124 ? -0.355 8.384 11.768 1.00 96.06 124 ASP A C 1
ATOM 1017 O O . ASP A 1 124 ? -1.003 9.435 11.816 1.00 96.06 124 ASP A O 1
ATOM 1021 N N . HIS A 1 125 ? -0.773 7.277 12.385 1.00 94.31 125 HIS A N 1
ATOM 1022 C CA . HIS A 1 125 ? -2.048 7.176 13.080 1.00 94.31 125 HIS A CA 1
ATOM 1023 C C . HIS A 1 125 ? -1.873 6.654 14.512 1.00 94.31 125 HIS A C 1
ATOM 1025 O O . HIS A 1 125 ? -1.051 5.794 14.792 1.00 94.31 125 HIS A O 1
ATOM 1031 N N . SER A 1 126 ? -2.683 7.184 15.431 1.00 95.00 126 SER A N 1
ATOM 1032 C CA . SER A 1 126 ? -2.790 6.725 16.832 1.00 95.00 126 SER A CA 1
ATOM 1033 C C . SER A 1 126 ? -3.795 5.578 17.016 1.00 95.00 126 SER A C 1
ATOM 1035 O O . SER A 1 126 ? -4.120 5.193 18.137 1.00 95.00 126 SER A O 1
ATOM 1037 N N . GLY A 1 127 ? -4.358 5.114 15.906 1.00 94.81 127 GLY A N 1
ATOM 1038 C CA . GLY A 1 127 ? -5.446 4.156 15.788 1.00 94.81 127 GLY A CA 1
ATOM 1039 C C . GLY A 1 127 ? -6.150 4.357 14.443 1.00 94.81 127 GLY A C 1
ATOM 1040 O O . GLY A 1 127 ? -5.906 5.371 13.776 1.00 94.81 127 GLY A O 1
ATOM 1041 N N . PRO A 1 128 ? -7.062 3.465 14.029 1.00 95.56 128 PRO A N 1
ATOM 1042 C CA . PRO A 1 128 ? -7.637 3.529 12.690 1.00 95.56 128 PRO A CA 1
ATOM 1043 C C . PRO A 1 128 ? -8.302 4.880 12.405 1.00 95.56 128 PRO A C 1
ATOM 1045 O O . PRO A 1 128 ? -9.087 5.389 13.209 1.00 95.56 128 PRO A O 1
ATOM 1048 N N . GLY A 1 129 ? -7.912 5.505 11.289 1.00 93.25 129 GLY A N 1
ATOM 1049 C CA . GLY A 1 129 ? -8.443 6.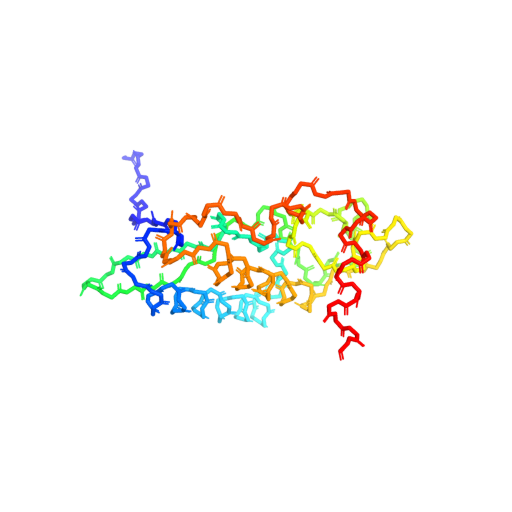797 10.837 1.00 93.25 129 GLY A CA 1
ATOM 1050 C C . GLY A 1 129 ? -8.051 8.008 11.696 1.00 93.25 129 GLY A C 1
ATOM 1051 O O . GLY A 1 129 ? -8.399 9.138 11.352 1.00 93.25 129 GLY A O 1
ATOM 1052 N N . LYS A 1 130 ? -7.305 7.819 12.793 1.00 95.19 130 LYS A N 1
ATOM 1053 C CA . LYS A 1 130 ? -6.936 8.881 13.742 1.00 95.19 130 LYS A CA 1
ATOM 1054 C C . LYS A 1 130 ? -5.501 9.340 13.527 1.00 95.19 130 LYS A C 1
ATOM 1056 O O . LYS A 1 130 ? -4.595 8.902 14.241 1.00 95.19 130 LYS A O 1
ATOM 1061 N N . LYS A 1 131 ? -5.298 10.239 12.562 1.00 94.56 131 LYS A N 1
ATOM 1062 C CA . LYS A 1 131 ? -3.982 10.840 12.298 1.00 94.56 131 LYS A CA 1
ATOM 1063 C C . LYS A 1 131 ? -3.387 11.477 13.556 1.00 94.56 131 LYS A C 1
ATOM 1065 O O . LYS A 1 131 ? -4.093 12.154 14.306 1.00 94.56 131 LYS A O 1
ATOM 1070 N N . VAL A 1 132 ? -2.093 11.266 13.779 1.00 96.50 132 VAL A N 1
ATOM 1071 C CA . VAL A 1 132 ? -1.344 11.958 14.837 1.00 96.50 132 VAL A CA 1
ATOM 1072 C C . VAL A 1 132 ? -1.122 13.428 14.462 1.00 96.50 132 VAL A C 1
ATOM 1074 O O . VAL A 1 132 ? -1.269 13.811 13.303 1.00 96.50 132 VAL A O 1
ATOM 1077 N N . LYS A 1 133 ? -0.777 14.267 15.447 1.00 95.56 133 LYS A N 1
ATOM 1078 C CA . LYS A 1 133 ? -0.573 15.712 15.241 1.00 95.56 133 LYS A CA 1
ATOM 1079 C C . LYS A 1 133 ? 0.556 16.010 14.245 1.00 95.56 133 LYS A C 1
ATOM 1081 O O . LYS A 1 133 ? 0.387 16.870 13.389 1.00 95.56 133 LYS A O 1
ATOM 1086 N N . ASP A 1 134 ? 1.660 15.275 14.358 1.00 94.69 134 ASP A N 1
ATOM 1087 C CA . ASP A 1 134 ? 2.878 15.458 13.567 1.00 94.69 134 ASP A CA 1
ATOM 1088 C C . ASP A 1 134 ? 3.250 14.124 12.881 1.00 94.69 134 ASP A C 1
ATOM 1090 O O . ASP A 1 134 ? 4.106 13.393 13.384 1.00 94.69 134 ASP A O 1
ATOM 1094 N N . PRO A 1 135 ? 2.555 13.740 11.788 1.00 94.44 135 PRO A N 1
ATOM 1095 C CA . PRO A 1 135 ? 2.733 12.434 11.157 1.00 94.44 135 PRO A CA 1
ATOM 1096 C C . PRO A 1 135 ? 4.129 12.294 10.523 1.00 94.44 135 PRO A C 1
ATOM 1098 O O . PRO A 1 135 ? 4.490 13.117 9.670 1.00 94.44 135 PRO A O 1
ATOM 1101 N N . PRO A 1 136 ? 4.921 11.268 10.899 1.00 94.44 136 PRO A N 1
ATOM 1102 C CA . PRO A 1 136 ? 6.291 11.083 10.416 1.00 94.44 136 PRO A CA 1
ATOM 1103 C C . PRO A 1 136 ? 6.428 11.016 8.891 1.00 94.44 136 PRO A C 1
ATOM 1105 O O . PRO A 1 136 ? 7.424 11.496 8.344 1.00 94.44 136 PRO A O 1
ATOM 1108 N N . PHE A 1 137 ? 5.435 10.464 8.187 1.00 95.38 137 PHE A N 1
ATOM 1109 C CA . PHE A 1 137 ? 5.477 10.299 6.734 1.00 95.38 137 PHE A CA 1
ATOM 1110 C C . PHE A 1 137 ? 4.809 11.449 5.962 1.00 95.38 137 PHE A C 1
ATOM 1112 O O . PHE A 1 137 ? 4.676 11.380 4.740 1.00 95.38 137 PHE A O 1
ATOM 1119 N N . GLN A 1 138 ? 4.479 12.578 6.600 1.00 94.44 138 GLN A N 1
ATOM 1120 C CA . GLN A 1 138 ? 3.895 13.729 5.893 1.00 94.44 138 GLN A CA 1
ATOM 1121 C C . GLN A 1 138 ? 4.788 14.256 4.754 1.00 94.44 138 GLN A C 1
ATOM 1123 O O . GLN A 1 138 ? 4.292 14.599 3.678 1.00 94.44 138 GLN A O 1
ATOM 1128 N N . ALA A 1 139 ? 6.107 14.319 4.967 1.00 95.19 139 ALA A N 1
ATOM 1129 C CA . ALA A 1 139 ? 7.054 14.739 3.931 1.00 95.19 139 ALA A CA 1
ATOM 1130 C C . ALA A 1 139 ? 7.170 13.701 2.802 1.00 95.19 139 ALA A C 1
ATOM 1132 O O . ALA A 1 139 ? 7.329 14.069 1.643 1.00 95.19 139 ALA A O 1
ATOM 1133 N N . TRP A 1 140 ? 7.026 12.415 3.131 1.00 96.50 140 TRP A N 1
ATOM 1134 C CA . TRP A 1 140 ? 6.985 11.319 2.166 1.00 96.50 140 TRP A CA 1
ATOM 1135 C C . TRP A 1 140 ? 5.754 11.406 1.267 1.00 96.50 140 TRP A C 1
ATOM 1137 O O . TRP A 1 140 ? 5.883 11.368 0.048 1.00 96.50 140 TRP A O 1
ATOM 1147 N N . ILE A 1 141 ? 4.571 11.621 1.845 1.00 94.62 141 ILE A N 1
ATOM 1148 C CA . ILE A 1 141 ? 3.309 11.713 1.096 1.00 94.62 141 ILE A CA 1
ATOM 1149 C C . ILE A 1 141 ? 3.355 12.817 0.029 1.00 94.62 141 ILE A C 1
ATOM 1151 O O . ILE A 1 141 ? 2.825 12.637 -1.065 1.00 94.62 141 ILE A O 1
ATOM 1155 N N . ASN A 1 142 ? 4.014 13.941 0.328 1.00 94.12 142 ASN A N 1
ATOM 1156 C CA . ASN A 1 142 ? 4.092 15.098 -0.571 1.00 94.12 142 ASN A CA 1
ATOM 1157 C C . ASN A 1 142 ? 5.432 15.209 -1.324 1.00 94.12 142 ASN A C 1
ATOM 1159 O O . ASN A 1 142 ? 5.677 16.212 -1.993 1.00 94.12 142 ASN A O 1
ATOM 1163 N N . GLY A 1 143 ? 6.313 14.214 -1.194 1.00 94.38 143 GLY A N 1
ATOM 1164 C CA . GLY A 1 143 ? 7.677 14.260 -1.717 1.00 94.38 143 GLY A CA 1
ATOM 1165 C C . GLY A 1 143 ? 7.765 14.211 -3.247 1.00 94.38 143 GLY A C 1
ATOM 1166 O O . GLY A 1 143 ? 6.864 13.730 -3.943 1.00 94.38 143 GLY A O 1
ATOM 1167 N N . SER A 1 144 ? 8.887 14.687 -3.795 1.00 95.38 144 SER A N 1
ATOM 1168 C CA . SER A 1 144 ? 9.273 14.451 -5.195 1.00 95.38 144 SER A CA 1
ATOM 1169 C C . SER A 1 144 ? 9.702 12.990 -5.412 1.00 95.38 144 SER A C 1
ATOM 1171 O O . SER A 1 144 ? 9.898 12.248 -4.452 1.00 95.38 144 SER A O 1
ATOM 1173 N N . ASP A 1 145 ? 9.836 12.556 -6.670 1.00 94.19 145 ASP A N 1
ATOM 1174 C CA . ASP A 1 145 ? 10.316 11.199 -6.970 1.00 94.19 145 ASP A CA 1
ATOM 1175 C C . ASP A 1 145 ? 11.760 11.007 -6.502 1.00 94.19 145 ASP A C 1
ATOM 1177 O O . ASP A 1 145 ? 12.082 9.976 -5.926 1.00 94.19 145 ASP A O 1
ATOM 1181 N N . GLU A 1 146 ? 12.594 12.038 -6.641 1.00 95.06 146 GLU A N 1
ATOM 1182 C CA . GLU A 1 146 ? 13.956 12.060 -6.103 1.00 95.06 146 GLU A CA 1
ATOM 1183 C C . GLU A 1 146 ? 13.967 11.892 -4.576 1.00 95.06 146 GLU A C 1
ATOM 1185 O O . GLU A 1 146 ? 14.694 11.052 -4.047 1.00 95.06 146 GLU A O 1
ATOM 1190 N N . TYR A 1 147 ? 13.108 12.634 -3.863 1.00 96.38 147 TYR A N 1
ATOM 1191 C CA . TYR A 1 147 ? 12.981 12.514 -2.411 1.00 96.38 147 TYR A CA 1
ATOM 1192 C C . TYR A 1 147 ? 12.536 11.107 -1.999 1.00 96.38 147 TYR A C 1
ATOM 1194 O O . TYR A 1 147 ? 13.114 10.513 -1.090 1.00 96.38 147 TYR A O 1
ATOM 1202 N N . LEU A 1 148 ? 11.508 10.570 -2.661 1.00 96.75 148 LEU A N 1
ATOM 1203 C CA . LEU A 1 148 ? 10.985 9.238 -2.370 1.00 96.75 148 LEU A CA 1
ATOM 1204 C C . LEU A 1 148 ? 12.029 8.160 -2.655 1.00 96.75 148 LEU A C 1
ATOM 1206 O O . LEU A 1 148 ? 12.238 7.303 -1.804 1.00 96.75 148 LEU A O 1
ATOM 1210 N N . SER A 1 149 ? 12.719 8.234 -3.793 1.00 95.38 149 SER A N 1
ATOM 1211 C CA . SER A 1 149 ? 13.795 7.309 -4.155 1.00 95.38 149 SER A CA 1
ATOM 1212 C C . SER A 1 149 ? 14.902 7.290 -3.095 1.00 95.38 149 SER A C 1
ATOM 1214 O O . SER A 1 149 ? 15.220 6.226 -2.565 1.00 95.38 149 SER A O 1
ATOM 1216 N N . ASP A 1 150 ? 15.412 8.459 -2.681 1.00 95.88 150 ASP A N 1
ATOM 1217 C CA . ASP A 1 150 ? 16.450 8.563 -1.642 1.00 95.88 150 ASP A CA 1
ATOM 1218 C C . ASP A 1 150 ? 16.004 7.946 -0.308 1.00 95.88 150 ASP A C 1
ATOM 1220 O O . ASP A 1 150 ? 16.738 7.171 0.315 1.00 95.88 150 ASP A O 1
ATOM 1224 N N . LYS A 1 151 ? 14.788 8.272 0.147 1.00 96.56 151 LYS A N 1
ATOM 1225 C CA . LYS A 1 151 ? 14.276 7.787 1.435 1.00 96.56 151 LYS A CA 1
ATOM 1226 C C . LYS A 1 151 ? 13.969 6.296 1.417 1.00 96.56 151 LYS A C 1
ATOM 1228 O O . LYS A 1 151 ? 14.296 5.615 2.388 1.00 96.56 151 LYS A O 1
ATOM 1233 N N . LYS A 1 152 ? 13.383 5.790 0.331 1.00 96.94 152 LYS A N 1
ATOM 1234 C CA . LYS A 1 152 ? 13.097 4.364 0.135 1.00 96.94 152 LYS A CA 1
ATOM 1235 C C . LYS A 1 152 ? 14.383 3.555 0.066 1.00 96.94 152 LYS A C 1
ATOM 1237 O O . LYS A 1 152 ? 14.494 2.559 0.771 1.00 96.94 152 LYS A O 1
ATOM 1242 N N . HIS A 1 153 ? 15.373 4.024 -0.691 1.00 96.06 153 HIS A N 1
ATOM 1243 C CA . HIS A 1 153 ? 16.665 3.357 -0.792 1.00 96.06 153 HIS A CA 1
ATOM 1244 C C . HIS A 1 153 ? 17.325 3.223 0.583 1.00 96.06 153 HIS A C 1
ATOM 1246 O O . HIS A 1 153 ? 17.627 2.112 1.005 1.00 96.06 153 HIS A O 1
ATOM 1252 N N . LYS A 1 154 ? 17.436 4.329 1.334 1.00 95.94 154 LYS A N 1
ATOM 1253 C CA . LYS A 1 154 ? 17.976 4.308 2.704 1.00 95.94 154 LYS A CA 1
ATOM 1254 C C . LYS A 1 154 ? 17.212 3.344 3.608 1.00 95.94 154 LYS A C 1
ATOM 1256 O O . LYS A 1 154 ? 17.836 2.582 4.334 1.00 95.94 154 LYS A O 1
ATOM 1261 N N . LEU A 1 155 ? 15.882 3.350 3.558 1.00 95.25 155 LEU A N 1
ATOM 1262 C CA . LEU A 1 155 ? 15.055 2.469 4.385 1.00 95.25 155 LEU A CA 1
ATOM 1263 C C . LEU A 1 155 ? 15.266 0.977 4.073 1.00 95.25 155 LEU A C 1
ATOM 1265 O O . LEU A 1 155 ? 15.177 0.162 4.982 1.00 95.25 155 LEU A O 1
ATOM 1269 N N . LEU A 1 156 ? 15.527 0.621 2.813 1.00 93.56 156 LEU A N 1
ATOM 1270 C CA . LEU A 1 156 ? 15.653 -0.770 2.362 1.00 93.56 156 LEU A CA 1
ATOM 1271 C C . LEU A 1 156 ? 17.078 -1.337 2.463 1.00 93.56 156 LEU A C 1
ATOM 1273 O O . LEU A 1 156 ? 17.248 -2.551 2.361 1.00 93.56 156 LEU A O 1
ATOM 1277 N N . THR A 1 157 ? 18.099 -0.4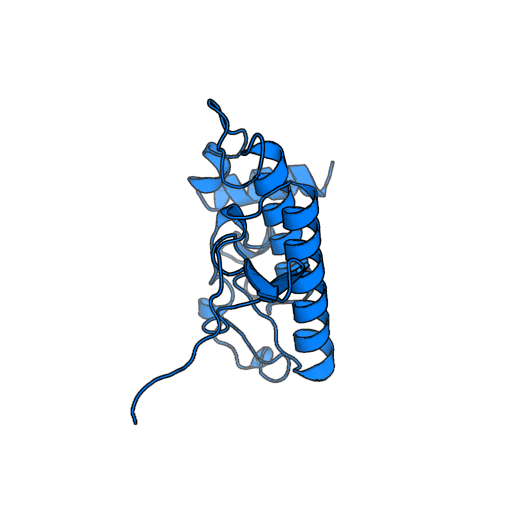90 2.625 1.00 91.12 157 THR A N 1
ATOM 1278 C CA . THR A 1 157 ? 19.515 -0.910 2.647 1.00 91.12 157 THR A CA 1
ATOM 1279 C C . THR A 1 157 ? 20.217 -0.712 3.990 1.00 91.12 157 THR A C 1
ATOM 1281 O O . THR A 1 157 ? 21.424 -0.947 4.065 1.00 91.12 157 THR A O 1
ATOM 1284 N N . THR A 1 158 ? 19.512 -0.230 5.014 1.00 68.88 158 THR A N 1
ATOM 1285 C CA . THR A 1 158 ? 20.058 -0.042 6.371 1.00 68.88 158 THR A CA 1
ATOM 1286 C C . THR A 1 158 ? 19.668 -1.211 7.260 1.00 68.88 158 THR A C 1
ATOM 1288 O O . THR A 1 158 ? 20.542 -1.670 8.027 1.00 68.88 158 THR A O 1
#

Foldseek 3Di:
DPDDPPQDKAFLLPDPWVVLSVQQLVLLVVVQVCCCPPVQKHQQADARRQWIWHADPNHIHIDGHDSVLMDHNVCQVVDPQVSQLDYQLLLFALLSLDPPDRHGDDPVRVVSSSVSRVCQCVQQAPTRNHGDPDGPCPCSNVDHSVVVNVVNVVVVPD

Secondary structure (DSSP, 8-state):
--------EEEGGG-SSHHHHHHHHHHHHHHHHHHHHTT-EE-----TTTEEEEEETTEEEEEE---TT-EEGGGGGGS-HHHHT-S-TTTS-GGGG-TT--PPP-HHHHHHHHHHHHHHHHHSBSSTT-B-SS-TTHHHHT--HHHHHHHHHHHHH-

InterPro domains:
  IPR000719 Protein kinase domain [PS50011] (1-158)
  IPR011009 Protein kinase-like domain superfamily [SSF56112] (4-123)
  IPR040976 Fungal-type protein kinase [PF17667] (14-120)

Sequence (158 aa):
IRGSIQEKIFHVGEAKSDFEQAQIVYDAFQCHEWVHDIGRVLHRDINMNNVMFRRINGEVYGVLNDFDLATSIDDLDRTPTSKHRTGTRPFMACEQHDIDWNGPSRYRHDAESFFYLILMLGCDHSGPGKKVKDPPFQAWINGSDEYLSDKKHKLLTT

Organism: NCBI:txid944289